Protein AF-A0A1Y1L914-F1 (afdb_monomer_lite)

InterPro domains:
  IPR013783 Immunoglobulin-like fold [G3DSA:2.60.40.10] (1-55)

Structure (mmCIF, N/CA/C/O backbone):
data_AF-A0A1Y1L914-F1
#
_entry.id   AF-A0A1Y1L914-F1
#
loop_
_atom_site.group_PDB
_atom_site.id
_atom_site.type_symbol
_atom_site.label_atom_id
_atom_site.label_alt_id
_atom_site.label_comp_id
_atom_site.label_asym_id
_atom_site.label_entity_id
_atom_site.label_seq_id
_atom_site.pdbx_PDB_ins_code
_atom_site.Cartn_x
_atom_site.Cartn_y
_atom_site.Cartn_z
_atom_site.occupancy
_atom_site.B_iso_or_equiv
_atom_site.auth_seq_id
_atom_site.auth_comp_id
_atom_site.auth_asym_id
_atom_site.auth_atom_id
_atom_site.pdbx_PDB_model_num
ATOM 1 N N . MET A 1 1 ? -20.898 -1.228 8.283 1.00 73.19 1 MET A N 1
ATOM 2 C CA . MET A 1 1 ? -19.885 -1.294 9.351 1.00 73.19 1 MET A CA 1
ATOM 3 C C . MET A 1 1 ? -20.552 -1.759 10.628 1.00 73.19 1 MET A C 1
ATOM 5 O O . MET A 1 1 ? -21.470 -1.102 11.117 1.00 73.19 1 MET A O 1
ATOM 9 N N . GLU A 1 2 ? -20.122 -2.905 11.121 1.00 83.56 2 GLU A N 1
ATOM 10 C CA . GLU A 1 2 ? -20.678 -3.599 12.274 1.00 83.56 2 GLU A CA 1
ATOM 11 C C . GLU A 1 2 ? -19.658 -3.601 13.413 1.00 83.56 2 GLU A C 1
ATOM 13 O O . GLU A 1 2 ? -18.452 -3.633 13.167 1.00 83.56 2 GLU A O 1
ATOM 18 N N . PHE A 1 3 ? -20.154 -3.516 14.649 1.00 84.62 3 PHE A N 1
ATOM 19 C CA . PHE A 1 3 ? -19.327 -3.650 15.840 1.00 84.62 3 PHE A CA 1
ATOM 20 C C . PHE A 1 3 ? -19.820 -4.805 16.674 1.00 84.62 3 PHE A C 1
ATOM 22 O O . PHE A 1 3 ? -21.011 -4.886 16.975 1.00 84.62 3 PHE A O 1
ATOM 29 N N . ILE A 1 4 ? -18.875 -5.625 17.095 1.00 90.25 4 ILE A N 1
ATOM 30 C CA . ILE A 1 4 ? -19.124 -6.753 17.971 1.00 90.25 4 ILE A CA 1
ATOM 31 C C . ILE A 1 4 ? -18.375 -6.459 19.266 1.00 90.25 4 ILE A C 1
ATOM 33 O O . ILE A 1 4 ? -17.176 -6.190 19.243 1.00 90.25 4 ILE A O 1
ATOM 37 N N . VAL A 1 5 ? -19.098 -6.441 20.385 1.00 90.25 5 VAL A N 1
ATOM 38 C CA . VAL A 1 5 ? -18.531 -6.235 21.723 1.00 90.25 5 VAL A CA 1
ATOM 39 C C . VAL A 1 5 ? -18.781 -7.491 22.541 1.00 90.25 5 VAL A C 1
ATOM 41 O O . VAL A 1 5 ? -19.933 -7.871 22.755 1.00 90.25 5 VAL A O 1
ATOM 44 N N . GLU A 1 6 ? -17.709 -8.127 23.005 1.00 93.56 6 GLU A N 1
ATOM 45 C CA . GLU A 1 6 ? -17.774 -9.405 23.713 1.00 93.56 6 GLU A CA 1
ATOM 46 C C . GLU A 1 6 ? -16.944 -9.393 25.005 1.00 93.56 6 GLU A C 1
ATOM 48 O O . GLU A 1 6 ? -15.751 -9.098 24.951 1.00 93.56 6 GLU A O 1
ATOM 53 N N . PRO A 1 7 ? -17.527 -9.751 26.163 1.00 92.50 7 PRO A N 1
ATOM 54 C CA . PRO A 1 7 ? -18.933 -10.110 26.358 1.00 92.50 7 PRO A CA 1
ATOM 55 C C . PRO A 1 7 ? -19.859 -8.878 26.331 1.00 92.50 7 PRO A C 1
ATOM 57 O O . PRO A 1 7 ? -19.513 -7.814 26.836 1.00 92.50 7 PRO A O 1
ATOM 60 N N . ALA A 1 8 ? -21.080 -9.032 25.805 1.00 90.75 8 ALA A N 1
ATOM 61 C CA . ALA A 1 8 ? -22.070 -7.944 25.752 1.00 90.75 8 ALA A CA 1
ATOM 62 C C . ALA A 1 8 ? -22.692 -7.597 27.124 1.00 90.75 8 ALA A C 1
ATOM 64 O O . ALA A 1 8 ? -23.326 -6.554 27.282 1.00 90.75 8 ALA A O 1
ATOM 65 N N . LYS A 1 9 ? -22.552 -8.491 28.112 1.00 92.38 9 LYS A N 1
ATOM 66 C CA . LYS A 1 9 ? -23.035 -8.331 29.492 1.00 92.38 9 LYS A CA 1
ATOM 67 C C . LYS A 1 9 ? -22.190 -9.165 30.455 1.00 92.38 9 LYS A C 1
ATOM 69 O O . LYS A 1 9 ? -21.665 -10.205 30.066 1.00 92.38 9 LYS A O 1
ATOM 74 N N . GLY A 1 10 ? -22.118 -8.751 31.715 1.00 91.81 10 GLY A N 1
ATOM 75 C CA . GLY A 1 10 ? -21.392 -9.474 32.757 1.00 91.81 10 GLY A CA 1
ATOM 76 C C . GLY A 1 10 ? -21.498 -8.793 34.118 1.00 91.81 10 GLY A C 1
ATOM 77 O O . GLY A 1 10 ? -22.126 -7.743 34.241 1.00 91.81 10 GLY A O 1
ATOM 78 N N . ILE A 1 11 ? -20.882 -9.403 35.131 1.00 90.44 11 ILE A N 1
ATOM 79 C CA . ILE A 1 11 ? -20.768 -8.857 36.489 1.00 90.44 11 ILE A CA 1
ATOM 80 C C . ILE A 1 11 ? -19.290 -8.588 36.756 1.00 90.44 11 ILE A C 1
ATOM 82 O O . ILE A 1 11 ? -18.460 -9.473 36.565 1.00 90.44 11 ILE A O 1
ATOM 86 N N . ILE A 1 12 ? -18.976 -7.380 37.219 1.00 89.88 12 ILE A N 1
ATOM 87 C CA . ILE A 1 12 ? -17.625 -6.999 37.634 1.00 89.88 12 ILE A CA 1
ATOM 88 C C . ILE A 1 12 ? -17.572 -7.093 39.156 1.00 89.88 12 ILE A C 1
ATOM 90 O O . ILE A 1 12 ? -18.358 -6.445 39.848 1.00 89.88 12 ILE A O 1
ATOM 94 N N . GLN A 1 13 ? -16.664 -7.910 39.687 1.00 93.06 13 GLN A N 1
ATOM 95 C CA . GLN A 1 13 ? -16.493 -8.019 41.133 1.00 93.06 13 GLN A CA 1
ATOM 96 C C . GLN A 1 13 ? -15.782 -6.780 41.704 1.00 93.06 13 GLN A C 1
ATOM 98 O O . GLN A 1 13 ? -14.989 -6.141 40.999 1.00 93.06 13 GLN A O 1
ATOM 103 N N . PRO A 1 14 ? -16.005 -6.439 42.985 1.00 93.00 14 PRO A N 1
ATOM 104 C CA . PRO A 1 14 ? -15.281 -5.356 43.638 1.00 93.00 14 PRO A CA 1
ATOM 105 C C . PRO A 1 14 ? -13.766 -5.536 43.514 1.00 93.00 14 PRO A C 1
ATOM 107 O O . PRO A 1 14 ? -13.246 -6.624 43.751 1.00 93.00 14 PRO A O 1
ATOM 110 N N . LYS A 1 15 ? -13.058 -4.455 43.164 1.00 93.75 15 LYS A N 1
ATOM 111 C CA . LYS A 1 15 ? -11.594 -4.442 42.978 1.00 93.75 15 LYS A CA 1
ATOM 112 C C . LYS A 1 15 ? -11.087 -5.434 41.914 1.00 93.75 15 LYS A C 1
ATOM 114 O O . LYS A 1 15 ? -9.938 -5.863 41.983 1.00 93.75 15 LYS A O 1
ATOM 119 N N . SER A 1 16 ? -11.923 -5.784 40.935 1.00 94.38 16 SER A N 1
ATOM 120 C CA . SER A 1 16 ? -11.538 -6.626 39.797 1.00 94.38 16 SER A CA 1
ATOM 121 C C . SER A 1 16 ? -11.482 -5.838 38.489 1.00 94.38 16 SER A C 1
ATOM 123 O O . SER A 1 16 ? -12.103 -4.783 38.352 1.00 94.38 16 SER A O 1
ATOM 125 N N . THR A 1 17 ? -10.754 -6.386 37.517 1.00 91.88 17 THR A N 1
ATOM 126 C CA . THR A 1 17 ? -10.684 -5.878 36.144 1.00 91.88 17 THR A CA 1
ATOM 127 C C . THR A 1 17 ? -11.302 -6.908 35.210 1.00 91.88 17 THR A C 1
ATOM 129 O O . THR A 1 17 ? -11.032 -8.101 35.327 1.00 91.88 17 THR A O 1
ATOM 132 N N . THR A 1 18 ? -12.124 -6.454 34.268 1.00 90.69 18 THR A N 1
ATOM 133 C CA . THR A 1 18 ? -12.676 -7.286 33.193 1.00 90.69 18 THR A CA 1
ATOM 134 C C . THR A 1 18 ? -12.301 -6.674 31.854 1.00 90.69 18 THR A C 1
ATOM 136 O O . THR A 1 18 ? -12.378 -5.459 31.682 1.00 90.69 18 THR A O 1
ATOM 139 N N . TYR A 1 19 ? -11.910 -7.521 30.908 1.00 91.81 19 TYR A N 1
ATOM 140 C CA . TYR A 1 19 ? -11.619 -7.126 29.537 1.00 91.81 19 TYR A CA 1
ATOM 141 C C . TYR A 1 19 ? -12.790 -7.514 28.638 1.00 91.81 19 TYR A C 1
ATOM 143 O O . TYR A 1 19 ? -13.387 -8.575 28.810 1.00 91.81 19 TYR A O 1
ATOM 151 N N . PHE A 1 20 ? -13.093 -6.663 27.666 1.00 90.25 20 PHE A N 1
ATOM 152 C CA . PHE A 1 20 ? -13.992 -6.985 26.567 1.00 90.25 20 PHE A CA 1
ATOM 153 C C . PHE A 1 20 ? -13.259 -6.742 25.249 1.00 90.25 20 PHE A C 1
ATOM 155 O O . PHE A 1 20 ? -12.440 -5.830 25.126 1.00 90.25 20 PHE A O 1
ATOM 162 N N . ARG A 1 21 ? -13.543 -7.585 24.264 1.00 92.50 21 ARG A N 1
ATOM 163 C CA . ARG A 1 21 ? -13.058 -7.462 22.895 1.00 92.50 21 ARG A CA 1
ATOM 164 C C . ARG A 1 21 ? -14.035 -6.599 22.110 1.00 92.50 21 ARG A C 1
ATOM 166 O O . ARG A 1 21 ? -15.244 -6.791 22.215 1.00 92.50 21 ARG A O 1
ATOM 173 N N . VAL A 1 22 ? -13.504 -5.675 21.314 1.00 89.81 22 VAL A N 1
ATOM 174 C CA . VAL A 1 22 ? -14.288 -4.905 20.347 1.00 89.81 22 VAL A CA 1
ATOM 175 C C . VAL A 1 22 ? -13.760 -5.190 18.953 1.00 89.81 22 VAL A C 1
ATOM 177 O O . VAL A 1 22 ? -12.600 -4.904 18.659 1.00 89.81 22 VAL A O 1
ATOM 180 N N . GLU A 1 23 ? -14.609 -5.738 18.096 1.00 89.88 23 GLU A N 1
ATOM 181 C CA . GLU A 1 23 ? -14.292 -6.007 16.697 1.00 89.88 23 GLU A CA 1
ATOM 182 C C . GLU A 1 23 ? -15.067 -5.048 15.800 1.00 89.88 23 GLU A C 1
ATOM 184 O O . GLU A 1 23 ? -16.242 -4.768 16.035 1.00 89.88 23 GLU A O 1
ATOM 189 N N . CYS A 1 24 ? -14.392 -4.525 14.777 1.00 86.19 24 CYS A N 1
ATOM 190 C CA . CYS A 1 24 ? -14.977 -3.645 13.774 1.00 86.19 24 CYS A CA 1
ATOM 191 C C . CYS A 1 24 ? -14.893 -4.337 12.417 1.00 86.19 24 CYS A C 1
ATOM 193 O O . CYS A 1 24 ? -13.799 -4.628 11.932 1.00 86.19 24 CYS A O 1
ATOM 195 N N . LEU A 1 25 ? -16.048 -4.576 11.805 1.00 86.25 25 LEU A N 1
ATOM 196 C CA . LEU A 1 25 ? -16.158 -5.208 10.498 1.00 86.25 25 LEU A CA 1
ATOM 197 C C . LEU A 1 25 ? -16.730 -4.203 9.502 1.00 86.25 25 LEU A C 1
ATOM 199 O O . LEU A 1 25 ? -17.784 -3.598 9.720 1.00 86.25 25 LEU A O 1
ATOM 203 N N . SER A 1 26 ? -16.044 -4.009 8.382 1.00 86.38 26 SER A N 1
ATOM 204 C CA . SER A 1 26 ? -16.528 -3.155 7.302 1.00 86.38 26 SER A CA 1
ATOM 205 C C . SER A 1 26 ? -16.022 -3.638 5.958 1.00 86.38 26 SER A C 1
ATOM 207 O O . SER A 1 26 ? -14.862 -4.010 5.817 1.00 86.38 26 SER A O 1
ATOM 209 N N . THR A 1 27 ? -16.890 -3.558 4.958 1.00 85.81 27 THR A N 1
ATOM 210 C CA . THR A 1 27 ? -16.566 -3.783 3.546 1.00 85.81 27 THR A CA 1
ATOM 211 C C . THR A 1 27 ? -16.215 -2.486 2.815 1.00 85.81 27 THR A C 1
ATOM 213 O O . THR A 1 27 ? -15.776 -2.525 1.668 1.00 85.81 27 THR A O 1
ATOM 216 N N . THR A 1 28 ? -16.412 -1.334 3.462 1.00 89.44 28 THR A N 1
ATOM 217 C CA . THR A 1 28 ? -16.214 -0.008 2.869 1.00 89.44 28 THR A CA 1
ATOM 218 C C . THR A 1 28 ? -14.992 0.661 3.483 1.00 89.44 28 THR A C 1
ATOM 220 O O . THR A 1 28 ? -14.897 0.773 4.708 1.00 89.44 28 THR A O 1
ATOM 223 N N . GLU A 1 29 ? -14.074 1.111 2.627 1.00 90.56 29 GLU A N 1
ATOM 224 C CA . GLU A 1 29 ? -12.927 1.934 3.011 1.00 90.56 29 GLU A CA 1
ATOM 225 C C . GLU A 1 29 ? -13.359 3.324 3.470 1.00 90.56 29 GLU A C 1
ATOM 227 O O . GLU A 1 29 ? -14.347 3.878 2.988 1.00 90.56 29 GLU A O 1
ATOM 232 N N . GLY A 1 30 ? -12.572 3.922 4.359 1.00 91.00 30 GLY A N 1
ATOM 233 C CA . GLY A 1 30 ? -12.791 5.294 4.790 1.00 91.00 30 GLY A CA 1
ATOM 234 C C . GLY A 1 30 ? -12.541 5.499 6.271 1.00 91.00 30 GLY A C 1
ATOM 235 O O . GLY A 1 30 ? -12.171 4.585 7.009 1.00 91.00 30 GLY A O 1
ATOM 236 N N . GLN A 1 31 ? -12.720 6.743 6.698 1.00 91.62 31 GLN A N 1
ATOM 237 C CA . GLN A 1 31 ? -12.728 7.070 8.115 1.00 91.62 31 GLN A CA 1
ATOM 238 C C . GLN A 1 31 ? -14.038 6.612 8.740 1.00 91.62 31 GLN A C 1
ATOM 240 O O . GLN A 1 31 ? -15.099 6.691 8.120 1.00 91.62 31 GLN A O 1
ATOM 245 N N . PHE A 1 32 ? -13.960 6.175 9.987 1.00 88.81 32 PHE A N 1
ATOM 246 C CA . PHE A 1 32 ? -15.133 5.884 10.778 1.00 88.81 32 PHE A CA 1
ATOM 247 C C . PHE A 1 32 ? -15.012 6.487 12.168 1.00 88.81 32 PHE A C 1
ATOM 249 O O . PHE A 1 32 ? -13.928 6.571 12.745 1.00 88.81 32 PHE A O 1
ATOM 256 N N . SER A 1 33 ? -16.163 6.872 12.701 1.00 90.19 33 SER A N 1
ATOM 257 C CA . SER A 1 33 ? -16.339 7.295 14.079 1.00 90.19 33 SER A CA 1
ATOM 258 C C . SER A 1 33 ? -17.632 6.674 14.581 1.00 90.19 33 SER A C 1
ATOM 260 O O . SER A 1 33 ? -18.673 6.797 13.933 1.00 90.19 33 SER A O 1
ATOM 262 N N . LYS A 1 34 ? -17.564 5.944 15.691 1.00 87.69 34 LYS A N 1
ATOM 263 C CA . LYS A 1 34 ? -18.747 5.381 16.341 1.00 87.69 34 LYS A CA 1
ATOM 264 C C . LYS A 1 34 ? -18.527 5.324 17.838 1.00 87.69 34 LYS A C 1
ATOM 266 O O . LYS A 1 34 ? -17.404 5.381 18.326 1.00 87.69 34 LYS A O 1
ATOM 271 N N . GLU A 1 35 ? -19.617 5.173 18.558 1.00 91.31 35 GLU A N 1
ATOM 272 C CA . GLU A 1 35 ? -19.609 5.031 19.998 1.00 91.31 35 GLU A CA 1
ATOM 273 C C . GLU A 1 35 ? -20.550 3.917 20.434 1.00 91.31 35 GLU A C 1
ATOM 275 O O . GLU A 1 35 ? -21.504 3.567 19.733 1.00 91.31 35 GLU A O 1
ATOM 280 N N . PHE A 1 36 ? -20.267 3.369 21.607 1.00 90.00 36 PHE A N 1
ATOM 281 C CA . PHE A 1 36 ? -21.180 2.499 22.328 1.00 90.00 36 PHE A CA 1
ATOM 282 C C . PHE A 1 36 ? -21.170 2.855 23.813 1.00 90.00 36 PHE A C 1
ATOM 284 O O . PHE A 1 36 ? -20.285 3.555 24.312 1.00 90.00 36 PHE A O 1
ATOM 291 N N . TRP A 1 37 ? -22.192 2.378 24.512 1.00 93.19 37 TRP A N 1
ATOM 292 C CA . TRP A 1 37 ? -22.413 2.674 25.918 1.00 93.19 37 TRP A CA 1
ATOM 293 C C . TRP A 1 37 ? -22.256 1.410 26.750 1.00 93.19 37 TRP A C 1
ATOM 295 O O . TRP A 1 37 ? -22.853 0.379 26.437 1.00 93.19 37 TRP A O 1
ATOM 305 N N . ILE A 1 38 ? -21.500 1.509 27.838 1.00 92.69 38 ILE A N 1
ATOM 306 C CA . ILE A 1 38 ? -21.474 0.499 28.892 1.00 92.69 38 ILE A CA 1
ATOM 307 C C . ILE A 1 38 ? -22.542 0.896 29.904 1.00 92.69 38 ILE A C 1
ATOM 309 O O . ILE A 1 38 ? -22.471 1.952 30.535 1.00 92.69 38 ILE A O 1
ATOM 313 N N . LYS A 1 39 ? -23.563 0.049 30.027 1.00 93.12 39 LYS A N 1
ATOM 314 C CA . LYS A 1 39 ? -24.673 0.253 30.956 1.00 93.12 39 LYS A CA 1
ATOM 315 C C . LYS A 1 39 ? -24.274 -0.264 32.339 1.00 93.12 39 LYS A C 1
ATOM 317 O O . LYS A 1 39 ? -24.234 -1.471 32.558 1.00 93.12 39 LYS A O 1
ATOM 322 N N . CYS A 1 40 ? -23.991 0.651 33.255 1.00 90.69 40 CYS A N 1
ATOM 323 C CA . CYS A 1 40 ? -23.781 0.404 34.682 1.00 90.69 40 CYS A CA 1
ATOM 324 C C . CYS A 1 40 ? -24.412 1.555 35.491 1.00 90.69 40 CYS A C 1
ATOM 326 O O . CYS A 1 40 ? -25.118 2.377 34.906 1.00 90.69 40 CYS A O 1
ATOM 328 N N . GLU A 1 41 ? -24.201 1.601 36.813 1.00 90.19 41 GLU A N 1
ATOM 329 C CA . GLU A 1 41 ? -24.788 2.627 37.698 1.00 90.19 41 GLU A CA 1
ATOM 330 C C . GLU A 1 41 ? -24.516 4.056 37.200 1.00 90.19 41 GLU A C 1
ATOM 332 O O . GLU A 1 41 ? -25.435 4.867 37.120 1.00 90.19 41 GLU A O 1
ATOM 337 N N . THR A 1 42 ? -23.287 4.312 36.743 1.00 90.88 42 THR A N 1
ATOM 338 C CA . THR A 1 42 ? -22.919 5.530 36.012 1.00 90.88 42 THR A CA 1
ATOM 339 C C . THR A 1 42 ? -22.582 5.161 34.567 1.00 90.88 42 THR A C 1
ATOM 341 O O . THR A 1 42 ? -21.484 4.659 34.328 1.00 90.88 42 THR A O 1
ATOM 344 N N . PRO A 1 43 ? -23.482 5.389 33.590 1.00 93.75 43 PRO A N 1
ATOM 345 C CA . PRO A 1 43 ? -23.257 4.995 32.203 1.00 93.75 43 PRO A CA 1
ATOM 346 C C . PRO A 1 43 ? -21.957 5.563 31.632 1.00 93.75 43 PRO A C 1
ATOM 348 O O . PRO A 1 43 ? -21.706 6.767 31.703 1.00 93.75 43 PRO A O 1
ATOM 351 N N . LEU A 1 44 ? -21.151 4.698 31.015 1.00 93.19 44 LEU A N 1
ATOM 352 C CA . LEU A 1 44 ? -19.892 5.092 30.386 1.00 93.19 44 LEU A CA 1
ATOM 353 C C . LEU A 1 44 ? -20.045 5.093 28.870 1.00 93.19 44 LEU A C 1
ATOM 355 O O . LEU A 1 44 ? -20.550 4.135 28.283 1.00 93.19 44 LEU A O 1
ATOM 359 N N . ARG A 1 45 ? -19.561 6.155 28.232 1.00 93.50 45 ARG A N 1
ATOM 360 C CA . ARG A 1 45 ? -19.510 6.284 26.776 1.00 93.50 45 ARG A CA 1
ATOM 361 C C . ARG A 1 45 ? -18.107 5.960 26.285 1.00 93.50 45 ARG A C 1
ATOM 363 O O . ARG A 1 45 ? -17.141 6.574 26.732 1.00 93.50 45 ARG A O 1
ATOM 370 N N . VAL A 1 46 ? -18.007 5.039 25.334 1.00 91.75 46 VAL A N 1
ATOM 371 C CA . VAL A 1 46 ? -16.746 4.674 24.684 1.00 91.75 46 VAL A CA 1
ATOM 372 C C . VAL A 1 46 ? -16.818 5.100 23.225 1.00 91.75 46 VAL A C 1
ATOM 374 O O . VAL A 1 46 ? -17.629 4.581 22.460 1.00 91.75 46 VAL A O 1
ATOM 377 N N . GLY A 1 47 ? -15.984 6.070 22.850 1.00 90.88 47 GLY A N 1
ATOM 378 C CA . GLY A 1 47 ? -15.826 6.524 21.471 1.00 90.88 47 GLY A CA 1
ATOM 379 C C . GLY A 1 47 ? -14.686 5.790 20.768 1.00 90.88 47 GLY A C 1
ATOM 380 O O . GLY A 1 47 ? -13.635 5.551 21.358 1.00 90.88 47 GLY A O 1
ATOM 381 N N . MET A 1 48 ? -14.886 5.455 19.498 1.00 87.94 48 MET A N 1
ATOM 382 C CA . MET A 1 48 ? -13.906 4.797 18.644 1.00 87.94 48 MET A CA 1
ATOM 383 C C . MET A 1 48 ? -13.795 5.532 17.319 1.00 87.94 48 MET A C 1
ATOM 385 O O . MET A 1 48 ? -14.792 5.750 16.630 1.00 87.94 48 MET A O 1
ATOM 389 N N . VAL A 1 49 ? -12.563 5.857 16.941 1.00 90.69 49 VAL A N 1
ATOM 390 C CA . VAL A 1 49 ? -12.239 6.479 15.659 1.00 90.69 49 VAL A CA 1
ATOM 391 C C . VAL A 1 49 ? -11.165 5.644 14.986 1.00 90.69 49 VAL A C 1
ATOM 393 O O . VAL A 1 49 ? -10.209 5.212 15.628 1.00 90.69 49 VAL A O 1
ATOM 396 N N . GLY A 1 50 ? -11.318 5.407 13.690 1.00 89.06 50 GLY A N 1
ATOM 397 C CA . GLY A 1 50 ? -10.340 4.656 12.921 1.00 89.06 50 GLY A CA 1
ATOM 398 C C . GLY A 1 50 ? -10.494 4.861 11.425 1.00 89.06 50 GLY A C 1
ATOM 399 O O . GLY A 1 50 ? -11.345 5.617 10.954 1.00 89.06 50 GLY A O 1
ATOM 400 N N . LYS A 1 51 ? -9.640 4.181 10.663 1.00 89.88 51 LYS A N 1
ATOM 401 C CA . LYS A 1 51 ? -9.678 4.182 9.204 1.00 89.88 51 LYS A CA 1
ATOM 402 C C . LYS A 1 51 ? -9.652 2.747 8.705 1.00 89.88 51 LYS A C 1
ATOM 404 O O . LYS A 1 51 ? -8.714 2.012 8.998 1.00 89.88 51 LYS A O 1
ATOM 409 N N . ILE A 1 52 ? -10.668 2.373 7.941 1.00 90.38 52 ILE A N 1
ATOM 410 C CA . ILE A 1 52 ? -10.682 1.122 7.190 1.00 90.38 52 ILE A CA 1
ATOM 411 C C . ILE A 1 52 ? -9.929 1.370 5.887 1.00 90.38 52 ILE A C 1
ATOM 413 O O . ILE A 1 52 ? -10.198 2.339 5.172 1.00 90.38 52 ILE A O 1
ATOM 417 N N . ILE A 1 53 ? -8.965 0.503 5.608 1.00 91.25 53 ILE A N 1
ATOM 418 C CA . ILE A 1 53 ? -8.094 0.554 4.435 1.00 91.25 53 ILE A CA 1
ATOM 419 C C . ILE A 1 53 ? -8.243 -0.745 3.651 1.00 91.25 53 ILE A C 1
ATOM 421 O O . ILE A 1 53 ? -8.468 -1.801 4.245 1.00 91.25 53 ILE A O 1
ATOM 425 N N . ARG A 1 54 ? -8.068 -0.681 2.332 1.00 90.56 54 ARG A N 1
ATOM 426 C CA . ARG A 1 54 ? -7.803 -1.869 1.522 1.00 90.56 54 ARG A CA 1
ATOM 427 C C . ARG A 1 54 ? -6.285 -2.053 1.435 1.00 90.56 54 ARG A C 1
ATOM 429 O O . ARG A 1 54 ? -5.618 -1.166 0.902 1.00 90.56 54 ARG A O 1
ATOM 436 N N . PRO A 1 55 ? -5.726 -3.15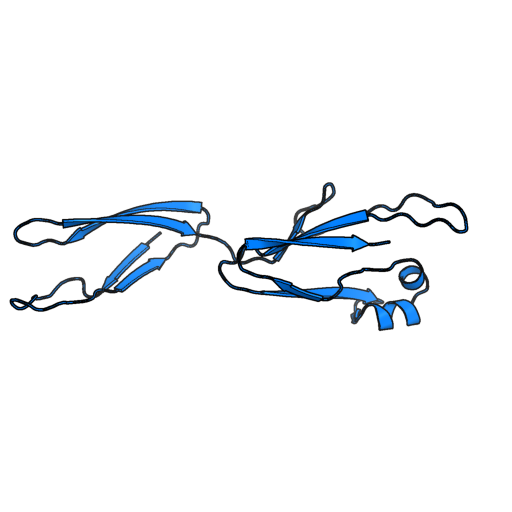5 1.966 1.00 90.94 55 PRO A N 1
ATOM 437 C CA . PRO A 1 55 ? -4.310 -3.463 1.800 1.00 90.94 55 PRO A CA 1
ATOM 438 C C . PRO A 1 55 ? -3.973 -3.565 0.313 1.00 90.94 55 PRO A C 1
ATOM 440 O O . PRO A 1 55 ? -4.619 -4.315 -0.417 1.00 90.94 55 PRO A O 1
ATOM 443 N N . GLN A 1 56 ? -2.993 -2.7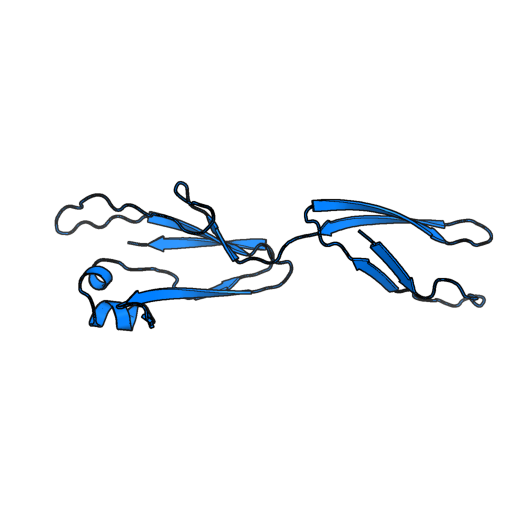88 -0.138 1.00 91.62 56 GLN A N 1
ATOM 444 C CA . GLN A 1 56 ? -2.518 -2.829 -1.517 1.00 91.62 56 GLN A CA 1
ATOM 445 C C . GLN A 1 56 ? -1.097 -2.280 -1.614 1.00 91.62 56 GLN A C 1
ATOM 447 O O . GLN A 1 56 ? -0.709 -1.380 -0.863 1.00 91.62 56 GLN A O 1
ATOM 452 N N . LEU A 1 57 ? -0.349 -2.799 -2.582 1.00 91.00 57 LEU A N 1
ATOM 453 C CA . LEU A 1 57 ? 0.894 -2.212 -3.055 1.00 91.00 57 LEU A CA 1
ATOM 454 C C . LEU A 1 57 ? 0.595 -1.530 -4.390 1.00 91.00 57 LEU A C 1
ATOM 456 O O . LEU A 1 57 ? 0.027 -2.157 -5.281 1.00 91.00 57 LEU A O 1
ATOM 460 N N . GLN A 1 58 ? 0.924 -0.248 -4.519 1.00 91.50 58 GLN A N 1
ATOM 461 C CA . GLN A 1 58 ? 0.563 0.526 -5.703 1.00 91.50 58 GLN A CA 1
ATOM 462 C C . GLN A 1 58 ? 1.746 1.331 -6.223 1.00 91.50 58 GLN A C 1
ATOM 464 O O . GLN A 1 58 ? 2.462 1.966 -5.448 1.00 91.50 58 GLN A O 1
ATOM 469 N N . VAL A 1 59 ? 1.903 1.341 -7.545 1.00 91.88 59 VAL A N 1
ATOM 470 C CA . VAL A 1 59 ? 2.807 2.253 -8.244 1.00 91.88 59 VAL A CA 1
ATOM 471 C C . VAL A 1 59 ? 2.113 3.603 -8.437 1.00 91.88 59 VAL A C 1
ATOM 473 O O . VAL A 1 59 ? 0.982 3.666 -8.913 1.00 91.88 59 VAL A O 1
ATOM 476 N N . ILE A 1 60 ? 2.787 4.682 -8.050 1.00 91.81 60 ILE A N 1
ATOM 477 C CA . ILE A 1 60 ? 2.352 6.066 -8.220 1.00 91.81 60 ILE A CA 1
ATOM 478 C C . ILE A 1 60 ? 3.309 6.737 -9.205 1.00 91.81 60 ILE A C 1
ATOM 480 O O . ILE A 1 60 ? 4.519 6.800 -8.980 1.00 91.81 60 ILE A O 1
ATOM 484 N N . HIS A 1 61 ? 2.740 7.251 -10.288 1.00 92.12 61 HIS A N 1
ATOM 485 C CA . HIS A 1 61 ? 3.430 7.967 -11.353 1.00 92.12 61 HIS A CA 1
ATOM 486 C C . HIS A 1 61 ? 2.438 8.927 -12.021 1.00 92.12 61 HIS A C 1
ATOM 488 O O . HIS A 1 61 ? 1.230 8.693 -11.974 1.00 92.12 61 HIS A O 1
ATOM 494 N N . GLU A 1 62 ? 2.931 9.989 -12.656 1.00 87.75 62 GLU A N 1
ATOM 495 C CA . GLU A 1 62 ? 2.090 10.985 -13.340 1.00 87.75 62 GLU A CA 1
ATOM 496 C C . GLU A 1 62 ? 1.207 10.369 -14.438 1.00 87.75 62 GLU A C 1
ATOM 498 O O . GLU A 1 62 ? 0.049 10.744 -14.589 1.00 87.75 62 GLU A O 1
ATOM 503 N N . ASN A 1 63 ? 1.721 9.345 -15.123 1.00 87.06 63 ASN A N 1
ATOM 504 C CA . ASN A 1 63 ? 1.023 8.623 -16.191 1.00 87.06 63 ASN A CA 1
ATOM 505 C C . ASN A 1 63 ? 0.415 7.292 -15.713 1.00 87.06 63 ASN A C 1
ATOM 507 O O . ASN A 1 63 ? 0.263 6.353 -16.500 1.00 87.06 63 ASN A O 1
ATOM 511 N N . ALA A 1 64 ? 0.138 7.161 -14.414 1.00 83.38 64 ALA A N 1
ATOM 512 C CA . ALA A 1 64 ? -0.484 5.961 -13.873 1.00 83.38 64 ALA A CA 1
ATOM 513 C C . ALA A 1 64 ? -1.979 5.909 -14.224 1.00 83.38 64 ALA A C 1
ATOM 515 O O . ALA A 1 64 ? -2.760 6.792 -13.867 1.00 83.38 64 ALA A O 1
ATOM 516 N N . LEU A 1 65 ? -2.392 4.827 -14.878 1.00 81.12 65 LEU A N 1
ATOM 517 C CA . LEU A 1 65 ? -3.781 4.397 -14.990 1.00 81.12 65 LEU A CA 1
ATOM 518 C C . LEU A 1 65 ? -4.073 3.326 -13.928 1.00 81.12 65 LEU A C 1
ATOM 520 O O . LEU A 1 65 ? -3.169 2.801 -13.282 1.00 81.12 65 LEU A O 1
ATOM 524 N N . ARG A 1 66 ? -5.357 3.009 -13.696 1.00 69.69 66 ARG A N 1
ATOM 525 C CA . ARG A 1 66 ? -5.788 2.164 -12.556 1.00 69.69 66 ARG A CA 1
ATOM 526 C C . ARG A 1 66 ? -5.024 0.840 -12.412 1.00 69.69 66 ARG A C 1
ATOM 528 O O . ARG A 1 66 ? -4.853 0.388 -11.284 1.00 69.69 66 ARG A O 1
ATOM 535 N N . HIS A 1 67 ? -4.604 0.232 -13.521 1.00 80.19 67 HIS A N 1
ATOM 536 C CA . HIS A 1 67 ? -3.961 -1.088 -13.537 1.00 80.19 67 HIS A CA 1
ATOM 537 C C . HIS A 1 67 ? -2.598 -1.116 -14.234 1.00 80.19 67 HIS A C 1
ATOM 539 O O . HIS A 1 67 ? -1.958 -2.159 -14.253 1.00 80.19 67 HIS A O 1
ATOM 545 N N . PHE A 1 68 ? -2.148 -0.001 -14.806 1.00 85.00 68 PHE A N 1
ATOM 546 C CA . PHE A 1 68 ? -0.873 0.059 -15.514 1.00 85.00 68 PHE A CA 1
ATOM 547 C C . PHE A 1 68 ? -0.313 1.477 -15.479 1.00 85.00 68 PHE A C 1
ATOM 549 O O . PHE A 1 68 ? -1.045 2.443 -15.293 1.00 85.00 68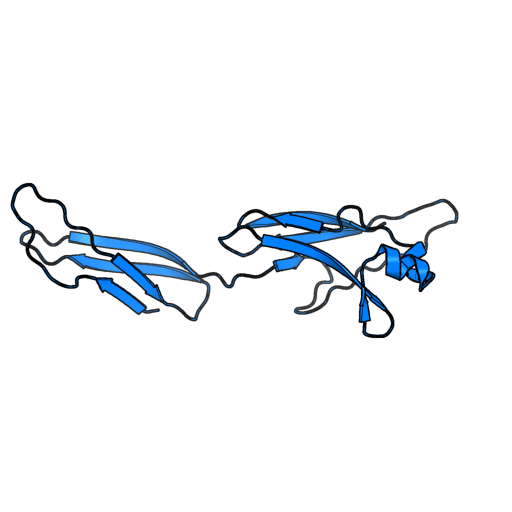 PHE A O 1
ATOM 556 N N . THR A 1 69 ? 0.991 1.616 -15.668 1.00 88.31 69 THR A N 1
ATOM 557 C CA . THR A 1 69 ? 1.671 2.911 -15.749 1.00 88.31 69 THR A CA 1
ATOM 558 C C . THR A 1 69 ? 2.609 2.888 -16.939 1.00 88.31 69 THR A C 1
ATOM 560 O O . THR A 1 69 ? 3.327 1.909 -17.119 1.00 88.31 69 THR A O 1
ATOM 563 N N . PHE A 1 70 ? 2.632 3.968 -17.718 1.00 89.50 70 PHE A N 1
ATOM 564 C CA . PHE A 1 70 ? 3.636 4.159 -18.760 1.00 89.50 70 PHE A CA 1
ATOM 565 C C . PHE A 1 70 ? 4.732 5.109 -18.282 1.00 89.50 70 PHE A C 1
ATOM 567 O O . PHE A 1 70 ? 4.450 6.204 -17.789 1.00 89.50 70 PHE A O 1
ATOM 574 N N . ILE A 1 71 ? 5.985 4.695 -18.450 1.00 90.88 71 ILE A N 1
ATOM 575 C CA . ILE A 1 71 ? 7.157 5.540 -18.231 1.00 90.88 71 ILE A CA 1
ATOM 576 C C . ILE A 1 71 ? 7.826 5.706 -19.589 1.00 90.88 71 ILE A C 1
ATOM 578 O O . ILE A 1 71 ? 8.398 4.758 -20.117 1.00 90.88 71 ILE A O 1
ATOM 582 N N . ASP A 1 72 ? 7.694 6.897 -20.166 1.00 90.00 72 ASP A N 1
ATOM 583 C CA . ASP A 1 72 ? 8.244 7.197 -21.485 1.00 90.00 72 ASP A CA 1
ATOM 584 C C . ASP A 1 72 ? 9.673 7.740 -21.366 1.00 90.00 72 ASP A C 1
ATOM 586 O O . ASP A 1 72 ? 9.946 8.671 -20.595 1.00 90.00 72 ASP A O 1
ATOM 590 N N . PHE A 1 73 ? 10.579 7.146 -22.138 1.00 90.62 73 PHE A N 1
ATOM 591 C CA . PHE A 1 73 ? 11.986 7.513 -22.201 1.00 90.62 73 PHE A CA 1
ATOM 592 C C . PHE A 1 73 ? 12.260 8.191 -23.548 1.00 90.62 73 PHE A C 1
ATOM 594 O O . PHE A 1 73 ? 12.227 7.530 -24.589 1.00 90.62 73 PHE A O 1
ATOM 601 N N . PRO A 1 74 ? 12.548 9.507 -23.565 1.00 88.69 74 PRO A N 1
ATOM 602 C CA . PRO A 1 74 ? 12.899 10.181 -24.804 1.00 88.69 74 PRO A CA 1
ATOM 603 C C . PRO A 1 74 ? 14.240 9.661 -25.331 1.00 88.69 74 PRO A C 1
ATOM 605 O O . PRO A 1 74 ? 15.088 9.188 -24.574 1.00 88.69 74 PRO A O 1
ATOM 608 N N . LYS A 1 75 ? 14.458 9.811 -26.641 1.00 89.38 75 LYS A N 1
ATOM 609 C CA . LYS A 1 75 ? 15.732 9.458 -27.279 1.00 89.38 75 LYS A CA 1
ATOM 610 C C . LYS A 1 75 ? 16.896 10.176 -26.589 1.00 89.38 75 LYS A C 1
ATOM 612 O O . LYS A 1 75 ? 16.867 11.398 -26.435 1.00 89.38 75 LYS A O 1
ATOM 617 N N . THR A 1 76 ? 17.930 9.423 -26.237 1.00 88.50 76 THR A N 1
ATOM 618 C CA . THR A 1 76 ? 19.191 9.937 -25.695 1.00 88.50 76 THR A CA 1
ATOM 619 C C . THR A 1 76 ? 20.280 9.949 -26.768 1.00 88.50 76 THR A C 1
ATOM 621 O O . THR A 1 76 ? 20.178 9.287 -27.804 1.00 88.50 76 THR A O 1
ATOM 624 N N . TYR A 1 77 ? 21.323 10.748 -26.546 1.00 91.75 77 TYR A N 1
ATOM 625 C CA . TYR A 1 77 ? 22.516 10.732 -27.391 1.00 91.75 77 TYR A CA 1
ATOM 626 C C . TYR A 1 77 ? 23.430 9.577 -26.968 1.00 91.75 77 TYR A C 1
ATOM 628 O O . TYR A 1 77 ? 23.394 9.120 -25.827 1.00 91.75 77 TYR A O 1
ATOM 636 N N . VAL A 1 78 ? 24.284 9.107 -27.879 1.00 90.31 78 VAL A N 1
ATOM 637 C CA . VAL A 1 78 ? 25.248 8.043 -27.565 1.00 90.31 78 VAL A CA 1
ATOM 638 C C . VAL A 1 78 ? 26.147 8.489 -26.408 1.00 90.31 78 VAL A C 1
ATOM 640 O O . VAL A 1 78 ? 26.736 9.568 -26.454 1.00 90.31 78 VAL A O 1
ATOM 643 N N . GLY A 1 79 ? 26.250 7.653 -25.374 1.00 90.25 79 GLY A N 1
ATOM 644 C CA . GLY A 1 79 ? 27.031 7.945 -24.170 1.00 90.25 79 GLY A CA 1
ATOM 645 C C . GLY A 1 79 ? 26.289 8.752 -23.102 1.00 90.25 79 GLY A C 1
ATOM 646 O O . GLY A 1 79 ? 26.884 9.043 -22.066 1.00 90.25 79 GLY A O 1
ATOM 647 N N . THR A 1 80 ? 25.012 9.093 -23.309 1.00 91.75 80 THR A N 1
ATOM 648 C CA . THR A 1 80 ? 24.172 9.709 -22.276 1.00 91.75 80 THR A CA 1
ATOM 649 C C . THR A 1 80 ? 23.079 8.759 -21.803 1.00 91.75 80 THR A C 1
ATOM 651 O O . THR A 1 80 ? 22.578 7.923 -22.554 1.00 91.75 80 THR A O 1
ATOM 654 N N . SER A 1 81 ? 22.710 8.892 -20.533 1.00 91.25 81 SER A N 1
ATOM 655 C CA . SER A 1 81 ? 21.590 8.185 -19.922 1.00 91.25 81 SER A CA 1
ATOM 656 C C . SER A 1 81 ? 20.558 9.184 -19.415 1.00 91.25 81 SER A C 1
ATOM 658 O O . SER A 1 81 ? 20.857 10.358 -19.176 1.00 91.25 81 SER A O 1
ATOM 660 N N . THR A 1 82 ? 19.320 8.729 -19.269 1.00 94.38 82 THR A N 1
ATOM 661 C CA . THR A 1 82 ? 18.255 9.502 -18.637 1.00 94.38 82 THR A CA 1
ATOM 662 C C . THR A 1 82 ? 17.611 8.634 -17.577 1.00 94.38 82 THR A C 1
ATOM 664 O O . THR A 1 82 ? 17.478 7.437 -17.777 1.00 94.38 82 THR A O 1
ATOM 667 N N . SER A 1 83 ? 17.233 9.227 -16.450 1.00 94.44 83 SER A N 1
ATOM 668 C CA . SER A 1 83 ? 16.563 8.505 -15.375 1.00 94.44 83 SER A CA 1
ATOM 669 C C . SER A 1 83 ? 15.138 9.009 -15.219 1.00 94.44 83 SER A C 1
ATOM 671 O O . SER A 1 83 ? 14.869 10.213 -15.285 1.00 94.44 83 SER A O 1
ATOM 673 N N . LYS A 1 84 ? 14.227 8.082 -14.948 1.00 94.94 84 LYS A N 1
ATOM 674 C CA . LYS A 1 84 ? 12.845 8.344 -14.560 1.00 94.94 84 LYS A CA 1
ATOM 675 C C . LYS A 1 84 ? 12.581 7.733 -13.194 1.00 94.94 84 LYS A C 1
ATOM 677 O O . LYS A 1 84 ? 13.193 6.739 -12.808 1.00 94.94 84 LYS A O 1
ATOM 682 N N . LEU A 1 85 ? 11.670 8.357 -12.457 1.00 94.06 85 LEU A N 1
ATOM 683 C CA . LEU A 1 85 ? 11.323 7.955 -11.102 1.00 94.06 85 LEU A CA 1
ATOM 684 C C . LEU A 1 85 ? 9.858 7.548 -11.049 1.00 94.06 85 LEU A C 1
ATOM 686 O O . LEU A 1 85 ? 9.000 8.238 -11.594 1.00 94.06 85 LEU A O 1
ATOM 690 N N . PHE A 1 86 ? 9.566 6.484 -10.316 1.00 93.25 86 PHE A N 1
ATOM 691 C CA . PHE A 1 86 ? 8.215 6.179 -9.865 1.00 93.25 86 PHE A CA 1
ATOM 692 C C . PHE A 1 86 ? 8.226 5.840 -8.379 1.00 93.25 86 PHE A C 1
ATOM 694 O O . PHE A 1 86 ? 9.267 5.544 -7.791 1.00 93.25 86 PHE A O 1
ATOM 701 N N . LEU A 1 87 ? 7.059 5.914 -7.750 1.00 94.19 87 LEU A N 1
ATOM 702 C CA . LEU A 1 87 ? 6.898 5.585 -6.342 1.00 94.19 87 LEU A CA 1
ATOM 703 C C . LEU A 1 87 ? 6.195 4.243 -6.207 1.00 94.19 87 LEU A C 1
ATOM 705 O O . LEU A 1 87 ? 5.155 4.032 -6.816 1.00 94.19 87 LEU A O 1
ATOM 709 N N . ILE A 1 88 ? 6.701 3.365 -5.354 1.00 94.06 88 ILE A N 1
ATOM 710 C CA . ILE A 1 88 ? 5.936 2.229 -4.842 1.00 94.06 88 ILE A CA 1
ATOM 711 C C . ILE A 1 88 ? 5.409 2.632 -3.472 1.00 94.06 88 ILE A C 1
ATOM 713 O O . ILE A 1 88 ? 6.170 3.118 -2.637 1.00 94.06 88 ILE A O 1
ATOM 717 N N . LYS A 1 89 ? 4.115 2.441 -3.221 1.00 94.69 89 LYS A N 1
ATOM 718 C CA . LYS A 1 89 ? 3.484 2.739 -1.935 1.00 94.69 89 LYS A CA 1
ATOM 719 C C . LYS A 1 89 ? 2.792 1.516 -1.358 1.00 94.69 89 LYS A C 1
ATOM 721 O O . LYS A 1 89 ? 1.934 0.918 -2.006 1.00 94.69 89 LYS A O 1
ATOM 726 N N . ASN A 1 90 ? 3.124 1.200 -0.110 1.00 96.38 90 ASN A N 1
ATOM 727 C CA . ASN A 1 90 ? 2.397 0.228 0.692 1.00 96.38 90 ASN A CA 1
ATOM 728 C C . ASN A 1 90 ? 1.225 0.940 1.376 1.00 96.38 90 ASN A C 1
ATOM 730 O O . ASN A 1 90 ? 1.428 1.761 2.260 1.00 96.38 90 ASN A O 1
ATOM 734 N N . PHE A 1 91 ? -0.012 0.649 0.986 1.00 94.06 91 PHE A N 1
ATOM 735 C CA . PHE A 1 91 ? -1.209 1.184 1.646 1.00 94.06 91 PHE A CA 1
ATOM 736 C C . PHE A 1 91 ? -1.702 0.306 2.802 1.00 94.06 91 PHE A C 1
ATOM 738 O O . PHE A 1 91 ? -2.733 0.611 3.399 1.00 94.06 91 PHE A O 1
ATOM 745 N N . SER A 1 92 ? -0.983 -0.766 3.127 1.00 94.19 92 SER A N 1
ATOM 746 C CA . SER A 1 92 ? -1.346 -1.719 4.173 1.00 94.19 92 SER A CA 1
ATOM 747 C C . SER A 1 92 ? -0.914 -1.233 5.558 1.00 94.19 92 SER A C 1
ATOM 749 O O . SER A 1 92 ? 0.080 -0.523 5.713 1.00 94.19 92 SER A O 1
ATOM 751 N N . SER A 1 93 ? -1.642 -1.665 6.590 1.00 93.06 93 SER A N 1
ATOM 752 C CA . SER A 1 93 ? -1.288 -1.446 8.002 1.00 93.06 93 SER A CA 1
ATOM 753 C C . SER A 1 93 ? -0.183 -2.380 8.506 1.00 93.06 93 SER A C 1
ATOM 755 O O . SER A 1 93 ? 0.257 -2.237 9.648 1.00 93.06 93 SER A O 1
ATOM 757 N N . LEU A 1 94 ? 0.256 -3.315 7.663 1.00 94.94 94 LEU A N 1
ATOM 758 C CA . LEU A 1 94 ? 1.313 -4.283 7.923 1.00 94.94 94 LEU A CA 1
ATOM 759 C C . LEU A 1 94 ? 2.504 -4.040 6.986 1.00 94.94 94 LEU A C 1
ATOM 761 O O . LEU A 1 94 ? 2.307 -3.510 5.882 1.00 94.94 94 LEU A O 1
ATOM 765 N N . PRO A 1 95 ? 3.719 -4.450 7.392 1.00 95.94 95 PRO A N 1
ATOM 766 C CA . PRO A 1 95 ? 4.849 -4.538 6.482 1.00 95.94 95 PRO A CA 1
ATOM 767 C C . PRO A 1 95 ? 4.538 -5.463 5.299 1.00 95.94 95 PRO A C 1
ATOM 769 O O . PRO A 1 95 ? 3.778 -6.425 5.427 1.00 95.94 95 PRO A O 1
ATOM 772 N N . GLY A 1 96 ? 5.130 -5.168 4.150 1.00 93.44 96 GLY A N 1
ATOM 773 C CA . GLY A 1 96 ? 5.006 -5.947 2.924 1.00 93.44 96 GLY A CA 1
ATOM 774 C C . GLY A 1 96 ? 6.351 -6.118 2.234 1.00 93.44 96 GLY A C 1
ATOM 775 O O . GLY A 1 96 ? 7.354 -5.545 2.647 1.00 93.44 96 GLY A O 1
ATOM 776 N N . ILE A 1 97 ? 6.373 -6.907 1.167 1.00 94.44 97 ILE A N 1
ATOM 777 C CA . ILE A 1 97 ? 7.548 -7.097 0.314 1.00 94.44 97 ILE A CA 1
ATOM 778 C C . ILE A 1 97 ? 7.139 -6.731 -1.108 1.00 94.44 97 ILE A C 1
ATOM 780 O O . ILE A 1 97 ? 6.011 -7.013 -1.516 1.00 94.44 97 ILE A O 1
ATOM 784 N N . TYR A 1 98 ? 8.044 -6.104 -1.851 1.00 94.38 98 TYR A N 1
ATOM 785 C CA . TYR A 1 98 ? 7.886 -5.893 -3.284 1.00 94.38 98 TYR A CA 1
ATOM 786 C C . TYR A 1 98 ? 9.036 -6.535 -4.054 1.00 94.38 98 TYR A C 1
ATOM 788 O O . TYR A 1 98 ? 10.151 -6.652 -3.544 1.00 94.38 98 TYR A O 1
ATOM 796 N N . CYS A 1 99 ? 8.742 -6.923 -5.292 1.00 95.19 99 CYS A N 1
ATOM 797 C CA . CYS A 1 99 ? 9.706 -7.389 -6.276 1.00 95.19 99 CYS A CA 1
ATOM 798 C C . CYS A 1 99 ? 9.296 -6.845 -7.651 1.00 95.19 99 CYS A C 1
ATOM 800 O O . CYS A 1 99 ? 8.106 -6.776 -7.963 1.00 95.19 99 CYS A O 1
ATOM 802 N N . ILE A 1 100 ? 10.276 -6.433 -8.447 1.00 94.56 100 ILE A N 1
ATOM 803 C CA . ILE A 1 100 ? 10.126 -5.925 -9.805 1.00 94.56 100 ILE A CA 1
ATOM 804 C C . ILE A 1 100 ? 10.609 -7.017 -10.749 1.00 94.56 100 ILE A C 1
ATOM 806 O O . ILE A 1 100 ? 11.765 -7.439 -10.706 1.00 94.56 100 ILE A O 1
ATOM 810 N N . LEU A 1 101 ? 9.695 -7.460 -11.600 1.00 95.25 101 LEU A N 1
ATOM 811 C CA . LEU A 1 101 ? 9.892 -8.540 -12.553 1.00 95.25 101 LEU A CA 1
ATOM 812 C C . LEU A 1 101 ? 9.660 -8.009 -13.967 1.00 95.25 101 LEU A C 1
ATOM 814 O O . LEU A 1 101 ? 9.070 -6.944 -14.155 1.00 95.25 101 LEU A O 1
ATOM 818 N N . ALA A 1 102 ? 10.133 -8.760 -14.950 1.00 94.88 102 ALA A N 1
ATOM 819 C CA . ALA A 1 102 ? 9.883 -8.508 -16.359 1.00 94.88 102 ALA A CA 1
ATOM 820 C C . ALA A 1 102 ? 8.922 -9.550 -16.916 1.00 94.88 102 ALA A C 1
ATOM 822 O O . ALA A 1 102 ? 8.928 -10.701 -16.487 1.00 94.88 102 ALA A O 1
ATOM 823 N N . GLU A 1 103 ? 8.139 -9.152 -17.908 1.00 94.44 103 GLU A N 1
ATOM 824 C CA . GLU A 1 103 ? 7.341 -10.062 -18.717 1.00 94.44 103 GLU A CA 1
ATOM 825 C C . GLU A 1 103 ? 8.046 -10.266 -20.060 1.00 94.44 103 GLU A C 1
ATOM 827 O O . GLU A 1 103 ? 8.343 -9.301 -20.763 1.00 94.44 103 GLU A O 1
ATOM 832 N N . VAL A 1 104 ? 8.366 -11.519 -20.388 1.00 93.75 104 VAL A N 1
ATOM 833 C CA . VAL A 1 104 ? 9.042 -11.905 -21.630 1.00 93.75 104 VAL A CA 1
ATOM 834 C C . VAL A 1 104 ? 8.345 -13.126 -22.212 1.00 93.75 104 VAL A C 1
ATOM 836 O O . VAL A 1 104 ? 8.359 -14.187 -21.589 1.00 93.75 104 VAL A O 1
ATOM 839 N N . ASP A 1 105 ? 7.788 -12.994 -23.417 1.00 92.38 105 ASP A N 1
ATOM 840 C CA . ASP A 1 105 ? 6.981 -14.029 -24.083 1.00 92.38 105 ASP A CA 1
ATOM 841 C C . ASP A 1 105 ? 5.890 -14.587 -23.143 1.00 92.38 105 ASP A C 1
ATOM 843 O O . ASP A 1 105 ? 5.876 -15.777 -22.822 1.00 92.38 105 ASP A O 1
ATOM 847 N N . ASP A 1 106 ? 5.053 -13.689 -22.610 1.00 92.38 106 ASP A N 1
ATOM 848 C CA . ASP A 1 106 ? 3.961 -13.976 -21.661 1.00 92.38 106 ASP A CA 1
ATOM 849 C C . ASP A 1 106 ? 4.403 -14.678 -20.357 1.00 92.38 106 ASP A C 1
ATOM 851 O O . ASP A 1 106 ? 3.595 -15.244 -19.618 1.00 92.38 106 ASP A O 1
ATOM 855 N N . THR A 1 107 ? 5.707 -14.659 -20.054 1.00 94.44 107 THR A N 1
ATOM 856 C CA . THR A 1 107 ? 6.280 -15.282 -18.856 1.00 94.44 107 THR A CA 1
ATOM 857 C C . THR A 1 107 ? 6.893 -14.232 -17.942 1.00 94.44 107 THR A C 1
ATOM 859 O O . THR A 1 107 ? 7.738 -13.443 -18.362 1.00 94.44 107 THR A O 1
ATOM 862 N N . ILE A 1 108 ? 6.519 -14.266 -16.663 1.00 96.31 108 ILE A N 1
ATOM 863 C CA . ILE A 1 108 ? 7.109 -13.405 -15.637 1.00 96.31 108 ILE A CA 1
ATOM 864 C C . ILE A 1 108 ? 8.454 -13.993 -15.192 1.00 96.31 108 ILE A C 1
ATOM 866 O O . ILE A 1 108 ? 8.521 -15.122 -14.705 1.00 96.31 108 ILE A O 1
ATOM 870 N N . VAL A 1 109 ? 9.522 -13.217 -15.345 1.00 95.88 109 VAL A N 1
ATOM 871 C CA . VAL A 1 109 ? 10.913 -13.606 -15.084 1.00 95.88 109 VAL A CA 1
ATOM 872 C C . VAL A 1 109 ? 11.657 -12.504 -14.332 1.00 95.88 109 VAL A C 1
ATOM 874 O O . VAL A 1 109 ? 11.226 -11.351 -14.280 1.00 95.88 109 VAL A O 1
ATOM 877 N N . ASP A 1 110 ? 12.804 -12.838 -13.745 1.00 94.44 110 ASP A N 1
ATOM 878 C CA . ASP A 1 110 ? 13.668 -11.823 -13.151 1.00 94.44 110 ASP A CA 1
ATOM 879 C C . ASP A 1 110 ? 14.331 -10.948 -14.232 1.00 94.44 110 ASP A C 1
ATOM 881 O O . ASP A 1 110 ? 14.582 -11.385 -15.359 1.00 94.44 110 ASP A O 1
ATOM 885 N N . LEU A 1 111 ? 14.659 -9.704 -13.871 1.00 94.06 111 LEU A N 1
ATOM 886 C CA . LEU A 1 111 ? 15.237 -8.734 -14.805 1.00 94.06 111 LEU A CA 1
ATOM 887 C C . LEU A 1 111 ? 16.564 -9.209 -15.421 1.00 94.06 111 LEU A C 1
ATOM 889 O O . LEU A 1 111 ? 16.838 -8.895 -16.574 1.00 94.06 111 LEU A O 1
ATOM 893 N N . ARG A 1 112 ? 17.376 -10.011 -14.710 1.00 91.69 112 ARG A N 1
ATOM 894 C CA . ARG A 1 112 ? 18.656 -10.509 -15.250 1.00 91.69 112 ARG A CA 1
ATOM 895 C C . ARG A 1 112 ? 18.426 -11.565 -16.322 1.00 91.69 112 ARG A C 1
ATOM 897 O O . ARG A 1 112 ? 19.161 -11.594 -17.309 1.00 91.69 112 ARG A O 1
ATOM 904 N N . TYR A 1 113 ? 17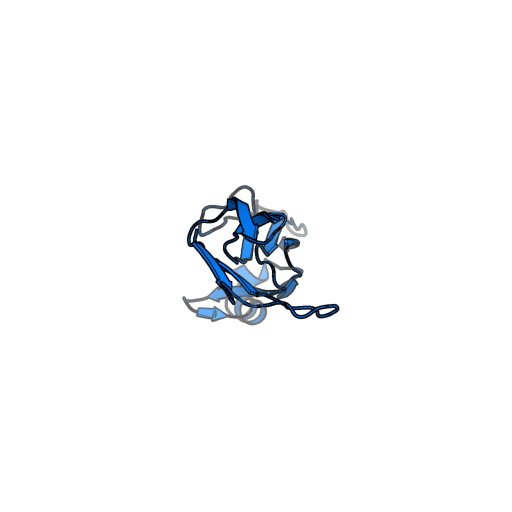.433 -12.433 -16.138 1.00 93.88 113 TYR A N 1
ATOM 905 C CA . TYR A 1 113 ? 17.017 -13.368 -17.177 1.00 93.88 113 TYR A CA 1
ATOM 906 C C . TYR A 1 113 ? 16.461 -12.621 -18.396 1.00 93.88 113 TYR A C 1
ATOM 908 O O . TYR A 1 113 ? 16.866 -12.914 -19.522 1.00 93.88 113 TYR A O 1
ATOM 916 N N . ALA A 1 114 ? 15.619 -11.606 -18.179 1.00 94.75 114 ALA A N 1
ATOM 917 C CA . ALA A 1 114 ? 15.067 -10.787 -19.257 1.00 94.75 114 ALA A CA 1
ATOM 918 C C . ALA A 1 114 ? 16.158 -10.101 -20.097 1.00 94.75 114 ALA A C 1
ATOM 920 O O . ALA A 1 114 ? 16.159 -10.253 -21.318 1.00 94.75 114 ALA A O 1
ATOM 921 N N . SER A 1 115 ? 17.157 -9.464 -19.467 1.00 92.75 115 SER A N 1
ATOM 922 C CA . SER A 1 115 ? 18.284 -8.829 -20.177 1.00 92.75 115 SER A CA 1
ATOM 923 C C . SER A 1 115 ? 19.119 -9.813 -21.009 1.00 92.75 115 SER A C 1
ATOM 925 O O . SER A 1 115 ? 19.729 -9.421 -22.001 1.00 92.75 115 SER A O 1
ATOM 927 N N . ARG A 1 116 ? 19.167 -11.102 -20.645 1.00 93.44 116 ARG A N 1
ATOM 928 C CA . ARG A 1 116 ? 19.851 -12.131 -21.453 1.00 93.44 116 ARG A CA 1
ATOM 929 C C . ARG A 1 116 ? 19.023 -12.586 -22.650 1.00 93.44 116 ARG A C 1
ATOM 931 O O . ARG A 1 116 ? 19.598 -13.032 -23.638 1.00 93.44 116 ARG A O 1
ATOM 938 N N . LYS A 1 117 ? 17.695 -12.521 -22.540 1.00 93.25 117 LYS A N 1
ATOM 939 C CA . LYS A 1 117 ? 16.759 -13.049 -23.535 1.00 93.25 117 LYS A CA 1
ATOM 940 C C . LYS A 1 117 ? 16.366 -12.007 -24.586 1.00 93.25 117 LYS A C 1
ATOM 942 O O . LYS A 1 117 ? 16.208 -12.367 -25.747 1.00 93.25 117 LYS A O 1
ATOM 947 N N . GLN A 1 118 ? 16.239 -10.738 -24.202 1.00 91.69 118 GLN A N 1
ATOM 948 C CA . GLN A 1 118 ? 15.812 -9.651 -25.085 1.00 91.69 118 GLN A CA 1
ATOM 949 C C . GLN A 1 118 ? 16.707 -8.416 -24.928 1.00 91.69 118 GLN A C 1
ATOM 951 O O . GLN A 1 118 ? 17.024 -7.995 -23.816 1.00 91.69 118 GLN A O 1
ATOM 956 N N . ALA A 1 119 ? 17.101 -7.829 -26.063 1.00 87.50 119 ALA A N 1
ATOM 957 C CA . ALA A 1 119 ? 18.007 -6.681 -26.110 1.00 87.50 119 ALA A CA 1
ATOM 958 C C . ALA A 1 119 ? 17.405 -5.417 -25.476 1.00 87.50 119 ALA A C 1
ATOM 960 O O . ALA A 1 119 ? 18.139 -4.622 -24.896 1.00 87.50 119 ALA A O 1
ATOM 961 N N . ASP A 1 120 ? 16.080 -5.254 -25.517 1.00 86.69 120 ASP A N 1
ATOM 962 C CA . ASP A 1 120 ? 15.409 -4.083 -24.942 1.00 86.69 120 ASP A CA 1
ATOM 963 C C . ASP A 1 120 ? 15.681 -3.962 -23.436 1.00 86.69 120 ASP A C 1
ATOM 965 O O . ASP A 1 120 ? 16.028 -2.886 -22.956 1.00 86.69 120 ASP A O 1
ATOM 969 N N . PHE A 1 121 ? 15.675 -5.080 -22.703 1.00 91.12 121 PHE A N 1
ATOM 970 C CA . PHE A 1 121 ? 16.007 -5.130 -21.273 1.00 91.12 121 PHE A CA 1
ATOM 971 C C . PHE A 1 121 ? 17.497 -4.912 -20.963 1.00 91.12 121 PHE A C 1
ATOM 973 O O . PHE A 1 121 ? 17.867 -4.861 -19.791 1.00 91.12 121 PHE A O 1
ATOM 980 N N . GLN A 1 122 ? 18.376 -4.822 -21.966 1.00 89.94 122 GLN A N 1
ATOM 981 C CA . GLN A 1 122 ? 19.789 -4.469 -21.763 1.00 89.94 122 GLN A CA 1
ATOM 982 C C . GLN A 1 122 ? 19.997 -2.954 -21.699 1.00 89.94 122 GLN A C 1
ATOM 984 O O . GLN A 1 122 ? 20.991 -2.502 -21.135 1.00 89.94 122 GLN A O 1
ATOM 989 N N . ASN A 1 123 ? 19.059 -2.181 -22.254 1.00 89.00 123 ASN A N 1
ATOM 990 C CA . ASN A 1 123 ? 19.128 -0.721 -22.294 1.00 89.00 123 ASN A CA 1
ATOM 991 C C . ASN A 1 123 ? 18.514 -0.055 -21.057 1.00 89.00 123 ASN A C 1
ATOM 993 O O . ASN A 1 123 ? 18.624 1.159 -20.926 1.00 89.00 123 ASN A O 1
ATOM 997 N N . PHE A 1 124 ? 17.889 -0.835 -20.170 1.00 90.94 124 PHE A N 1
ATOM 998 C CA . PHE A 1 124 ? 17.258 -0.347 -18.950 1.00 90.94 124 PHE A CA 1
ATOM 999 C C . PHE A 1 124 ? 17.867 -0.995 -17.711 1.00 90.94 124 PHE A C 1
ATOM 1001 O O . PHE A 1 124 ? 18.191 -2.183 -17.686 1.00 90.94 124 PHE A O 1
ATOM 1008 N N . SER A 1 125 ? 17.956 -0.218 -16.640 1.00 92.06 125 SER A N 1
ATOM 1009 C CA . SER A 1 125 ? 18.387 -0.668 -15.323 1.00 92.06 125 SER A CA 1
ATOM 1010 C C . SER A 1 125 ? 17.468 -0.120 -14.237 1.00 92.06 125 SER A C 1
ATOM 1012 O O . SER A 1 125 ? 17.028 1.025 -14.286 1.00 92.06 125 SER A O 1
ATOM 1014 N N . VAL A 1 126 ? 17.174 -0.948 -13.235 1.00 94.69 126 VAL A N 1
ATOM 1015 C CA . VAL A 1 126 ? 16.323 -0.579 -12.097 1.00 94.69 126 VAL A CA 1
ATOM 1016 C C . VAL A 1 126 ? 17.153 -0.694 -10.825 1.00 94.69 126 VAL A C 1
ATOM 1018 O O . VAL A 1 126 ? 17.640 -1.776 -10.500 1.00 94.69 126 VAL A O 1
ATOM 1021 N N . LYS A 1 127 ? 17.339 0.412 -10.091 1.00 91.00 127 LYS A N 1
ATOM 1022 C CA . LYS A 1 127 ? 18.274 0.441 -8.945 1.00 91.00 127 LYS A CA 1
ATOM 1023 C C . LYS A 1 127 ? 17.802 -0.347 -7.718 1.00 91.00 127 LYS A C 1
ATOM 1025 O O . LYS A 1 127 ? 18.631 -0.746 -6.905 1.00 91.00 127 LYS A O 1
ATOM 1030 N N . GLN A 1 128 ? 16.497 -0.568 -7.562 1.00 89.50 128 GLN A N 1
ATOM 1031 C CA . GLN A 1 128 ? 15.916 -1.305 -6.435 1.00 89.50 128 GLN A CA 1
ATOM 1032 C C . GLN A 1 128 ? 14.851 -2.272 -6.938 1.00 89.50 128 GLN A C 1
ATOM 1034 O O . GLN A 1 128 ? 13.696 -1.901 -7.123 1.00 89.50 128 GLN A O 1
ATOM 1039 N N . VAL A 1 129 ? 15.263 -3.512 -7.190 1.00 93.62 129 VAL A N 1
ATOM 1040 C CA . VAL A 1 129 ? 14.391 -4.541 -7.771 1.00 93.62 129 VAL A CA 1
ATOM 1041 C C . VAL A 1 129 ? 13.541 -5.255 -6.725 1.00 93.62 129 VAL A C 1
ATOM 1043 O O . VAL A 1 129 ? 12.543 -5.863 -7.078 1.00 93.62 129 VAL A O 1
ATOM 1046 N N . GLU A 1 130 ? 13.903 -5.184 -5.446 1.00 95.19 130 GLU A N 1
ATOM 1047 C CA . GLU A 1 130 ? 13.157 -5.813 -4.357 1.00 95.19 130 GLU A CA 1
ATOM 1048 C C . GLU A 1 130 ? 13.391 -5.108 -3.019 1.00 95.19 130 GLU A C 1
ATOM 1050 O O . GLU A 1 130 ? 14.377 -4.389 -2.828 1.00 95.19 130 GLU A O 1
ATOM 1055 N N . GLY A 1 131 ? 12.485 -5.328 -2.068 1.00 95.12 131 GLY A N 1
ATOM 1056 C CA . GLY A 1 131 ? 12.676 -4.871 -0.698 1.00 95.12 131 GLY A CA 1
ATOM 1057 C C . GLY A 1 131 ? 11.464 -5.065 0.206 1.00 95.12 131 GLY A C 1
ATOM 1058 O O . GLY A 1 131 ? 10.342 -5.281 -0.246 1.00 95.12 131 GLY A O 1
ATOM 1059 N N . ILE A 1 132 ? 11.702 -4.949 1.512 1.00 95.56 132 ILE A N 1
ATOM 1060 C CA . ILE A 1 132 ? 10.660 -4.937 2.550 1.00 95.56 132 ILE A CA 1
ATOM 1061 C C . ILE A 1 132 ? 10.177 -3.508 2.728 1.00 95.56 132 ILE A C 1
ATOM 1063 O O . ILE A 1 132 ? 11.017 -2.658 2.972 1.00 95.56 132 ILE A O 1
ATOM 1067 N N . MET A 1 133 ? 8.878 -3.243 2.661 1.00 96.62 133 MET A N 1
ATOM 1068 C CA . MET A 1 133 ? 8.280 -1.937 2.937 1.00 96.62 133 MET A CA 1
ATOM 1069 C C . MET A 1 133 ? 7.490 -1.957 4.238 1.00 96.62 133 MET A C 1
ATOM 1071 O O . MET A 1 133 ? 6.607 -2.792 4.423 1.00 96.62 133 MET A O 1
ATOM 1075 N N . GLU A 1 134 ? 7.747 -0.988 5.103 1.00 97.81 134 GLU A N 1
ATOM 1076 C CA . GLU A 1 134 ? 6.977 -0.759 6.315 1.00 97.81 134 GLU A CA 1
ATOM 1077 C C . GLU A 1 134 ? 5.540 -0.325 6.005 1.00 97.81 134 GLU A C 1
ATOM 1079 O O . GLU A 1 134 ? 5.172 0.041 4.878 1.00 97.81 134 GLU A O 1
ATOM 1084 N N . LYS A 1 135 ? 4.689 -0.377 7.034 1.00 96.19 135 LYS A N 1
ATOM 1085 C CA . LYS A 1 135 ? 3.301 0.087 6.932 1.00 96.19 135 LYS A CA 1
ATOM 1086 C C . LYS A 1 135 ? 3.258 1.541 6.455 1.00 96.19 135 LYS A C 1
ATOM 1088 O O . LYS A 1 135 ? 3.946 2.403 7.001 1.00 96.19 135 LYS A O 1
ATOM 1093 N N . PHE A 1 136 ? 2.422 1.820 5.459 1.00 95.06 136 PHE A N 1
ATOM 1094 C CA . PHE A 1 136 ? 2.248 3.164 4.887 1.00 95.06 136 PHE A CA 1
ATOM 1095 C C . PHE A 1 136 ? 3.512 3.798 4.269 1.00 95.06 136 PHE A C 1
ATOM 1097 O O . PHE A 1 136 ? 3.488 4.986 3.935 1.00 95.06 136 PHE A O 1
ATOM 1104 N N . GLU A 1 137 ? 4.592 3.030 4.079 1.00 96.88 137 GLU A N 1
ATOM 1105 C CA . GLU A 1 137 ? 5.837 3.507 3.473 1.00 96.88 137 GLU A CA 1
ATOM 1106 C C . GLU A 1 137 ? 5.657 3.783 1.972 1.00 96.88 137 GLU A C 1
ATOM 1108 O O . GLU A 1 137 ? 4.865 3.141 1.274 1.00 96.88 137 GLU A O 1
ATOM 1113 N N . SER A 1 138 ? 6.415 4.755 1.466 1.00 96.38 138 SER A N 1
ATOM 1114 C CA . SER A 1 138 ? 6.603 4.989 0.035 1.00 96.38 138 SER A CA 1
ATOM 1115 C C . SER A 1 138 ? 8.088 4.918 -0.304 1.00 96.38 138 SER A C 1
ATOM 1117 O O . SER A 1 138 ? 8.909 5.454 0.437 1.00 96.38 138 SER A O 1
ATOM 1119 N N . ARG A 1 139 ? 8.425 4.283 -1.426 1.00 95.50 139 ARG A N 1
ATOM 1120 C CA . ARG A 1 139 ? 9.795 4.161 -1.931 1.00 95.50 139 ARG A CA 1
ATOM 1121 C C . ARG A 1 139 ? 9.912 4.711 -3.330 1.00 95.50 139 ARG A C 1
ATOM 1123 O O . ARG A 1 139 ? 9.071 4.421 -4.173 1.00 95.50 139 ARG A O 1
ATOM 1130 N N . ILE A 1 140 ? 10.970 5.481 -3.555 1.00 95.44 140 ILE A N 1
ATOM 1131 C CA . ILE A 1 140 ? 11.345 5.966 -4.880 1.00 95.44 140 ILE A CA 1
ATOM 1132 C C . ILE A 1 140 ? 12.142 4.867 -5.567 1.00 95.44 140 ILE A C 1
ATOM 1134 O O . ILE A 1 140 ? 13.149 4.406 -5.035 1.00 95.44 140 ILE A O 1
ATOM 1138 N N . VAL A 1 141 ? 11.697 4.488 -6.756 1.00 95.12 141 VAL A N 1
ATOM 1139 C CA . VAL A 1 141 ? 12.421 3.593 -7.648 1.00 95.12 141 VAL A CA 1
ATOM 1140 C C . VAL A 1 141 ? 12.881 4.395 -8.852 1.00 95.12 141 VAL A C 1
ATOM 1142 O O . VAL A 1 141 ? 12.097 5.108 -9.480 1.00 95.12 141 VAL A O 1
ATOM 1145 N N . GLU A 1 142 ? 14.170 4.279 -9.148 1.00 95.69 142 GLU A N 1
ATOM 1146 C CA . GLU A 1 142 ? 14.799 4.872 -10.321 1.00 95.69 142 GLU A CA 1
ATOM 1147 C C . GLU A 1 142 ? 14.968 3.810 -11.403 1.00 95.69 142 GLU A C 1
ATOM 1149 O O . GLU A 1 142 ? 15.501 2.724 -11.141 1.00 95.69 142 GLU A O 1
ATOM 1154 N N . VAL A 1 143 ? 14.524 4.165 -12.605 1.00 94.69 143 VAL A N 1
ATOM 1155 C CA . VAL A 1 143 ? 14.775 3.436 -13.845 1.00 94.69 143 VAL A CA 1
ATOM 1156 C C . VAL A 1 143 ? 15.643 4.323 -14.722 1.00 94.69 143 VAL A C 1
ATOM 1158 O O . VAL A 1 143 ? 15.290 5.482 -14.950 1.00 94.69 143 VAL A O 1
ATOM 1161 N N . THR A 1 144 ? 16.764 3.787 -15.182 1.00 93.00 144 THR A N 1
ATOM 1162 C CA . THR A 1 144 ? 17.705 4.449 -16.092 1.00 93.00 144 THR A CA 1
ATOM 1163 C C . THR A 1 144 ? 17.779 3.680 -17.390 1.00 93.00 144 THR A C 1
ATOM 1165 O O . THR A 1 144 ? 17.936 2.443 -17.285 1.00 93.00 144 THR A O 1
#

Organism: Photinus pyralis (NCBI:txid7054)

Secondary structure (DSSP, 8-state):
-EEEEESSS--PPTT-----EEEEE-SS-EEEEEEEEE-SSS-EEEEEEEEE----EEEE-TTB-SS-B----PPPPTT----EEEEEEE-SSS-EEEE--EEETTEEE-HHHHHHH-SGGGS--BS--EEEE-TT-EEEEEE-

pLDDT: mean 91.49, std 3.93, range [69.69, 97.81]

Foldseek 3Di:
DDKDKPPPDDDADPPGDDDIDIDDDDPDWAKDKDWDWDDDPDIDIDIDIDTDFDWDKDKADPQDDPPDGDDDDDDDDPPDDDKDKIKIWTQDQAKDKDFAFDQDPNDTHHLVVVVVVDVVSVNKDKPDGMDIAGHGDMDMIMMD

Radius of gyration: 25.03 Å; chains: 1; bounding box: 52×26×71 Å

Sequence (144 aa):
MEFIVEPAKGIIQPKSTTYFRVECLSTTEGQFSKEFWIKCETPLRVGMVGKIIRPQLQVIHENALRHFTFIDFPKTYVGTSTSKLFLIKNFSSLPGIYCILAEVDDTIVDLRYASRKQADFQNFSVKQVEGIMEKFESRIVEVT

=== Feature glossary ===
A reading guide for the features in this record.

Start from the sequence.

  · This is the polypeptide sequence — one letter per residue, N-te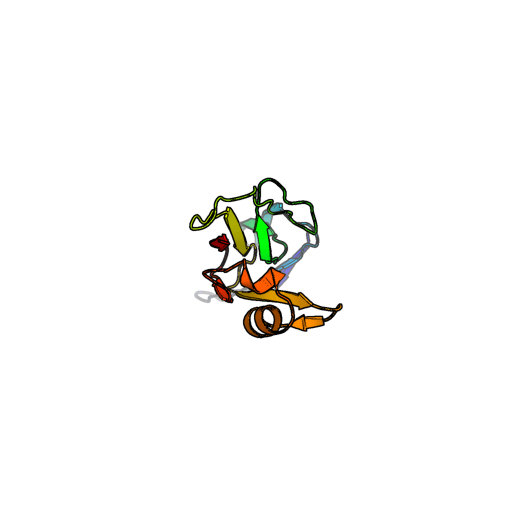rminus first. Length ranges from a few dozen residues for small domains to over a thousand for large multi-domain proteins.

Fold it, and you get atomic coordinates and the backbone conformation that goes with them.

  · Structure coordinates are given as an mmCIF _atom_site loop: one row per atom with element, residue name, chain id, sequence number, and x/y/z position in Å. Only the four main-chain atoms per residue are included here; side chains are omitted to keep the record compact.

  · Backbone dihedral angles. Every residue except chain termini has a φ (preceding-C → N → Cα → C) and a ψ (N → Cα → C → next-N). They are reported in degrees following the IUPAC sign convention. Secondary structure is essentially a statement about which (φ, ψ) basin each residue occupies.

  · The SS8 string is DSSP's per-residue secondary-structure call. α-helix (H) means an i→i+4 H-bond ladder; β-strand (E) means the residue participates in a β-sheet; 3₁₀ (G) and π (I) are tighter and wider helices; T/S are turns/bends; '-' is loop.

  · SS3 is a coarse helix/strand/coil call (letters a/b/c) made by the P-SEA algorithm from inter-Cα distances and dihedrals. It is less detailed than DSSP but needs only Cα positions.

Summarize the fold with a handful of shape descriptors and a per-residue structural alphabet.

  · Radius of gyration (Rg) is the root-mean-square distance of Cα atoms from their centroid — a single number for overall size and compactness. A globular domain of N residues has Rg ≈ 2.2·N^0.38 Å; an extended or disordered chain has a much larger Rg. The Cα contact count is the number of residue pairs whose Cα atoms are within 8 Å and are more than four positions apart in sequence — a standard proxy for tertiary packing density. The bounding box is the smallest axis-aligned box enclosing all Cα atoms.

  · The Foldseek 3Di string encodes local tertiary geometry as a 20-letter alphabet — one character per residue — derived from the relative positions of nearby Cα atoms. Unlike the amino-acid sequence, 3Di is a direct function of the 3D structure, so two proteins with the same fold have similar 3Di strings even at low sequence identity.

  · Solvent-accessible surface area (SASA) is the area in Å² traced out by the centre of a 1.4 Å probe sphere (a water molecule) rolled over the protein's van der Waals surface (Shrake–Rupley / Lee–Richards construction). Buried residues have near-zero SASA; fully exposed residues can exceed 200 Å². The total SASA scales roughly with the number of surface residues.

Ask how reliable the model is.

  · pLDDT (predicted Local Distance Difference Test) is AlphaFold's per-residue confidence score, ranging from 0 to 100. Values above 90 indicate high confidence (typically well-packed cores); 70–90 is confident; 50–70 low confidence; below 50 usually means the region is disordered or the prediction is unreliable there. AlphaFold stores pLDDT in the mmCIF B-factor column.

  · B-factor (Debye–Waller factor) reflects atomic displacement in the crystal lattice. It is an experimental observable (units Å²), not a prediction; low values mean the atom is pinned down, high values mean it moves or is heterogeneous across the crystal.

  · Predicted Aligned Error (PAE) is an AlphaFold confidence matrix: entry (i, j) is the expected error in the position of residue j, in ångströms, when the prediction is superimposed on the true structure at residue i. Low PAE within a block of residues means that block is internally rigid and well-predicted; high PAE between two blocks means their relative placement is uncertain even if each block individually is confident.

Place it in context: what it resembles, what it is annotated as, and how it looks.

  · Nearest PDB neighbors are the top structural matches found by Foldseek when searching this structure against the entire Protein Data Bank. Each hit reports a TM-score (0 to 1; >0.5 almost always implies the same fold) and an E-value. These are *structural* homologs — they may share no detectable sequence similarity.

  · Functional annotations link the protein to curated databases. InterPro entries identify conserved domains and families by matching the sequence against member-database signatures (Pfam, PROSITE, CDD, …). Gene Ontology (GO) terms describe molecular function, biological process, and cellular component in a controlled vocabulary. CATH places the structure in a hierarchical fold classification (Class/Architecture/Topology/Homologous-superfamily). The organism is the source species.

  · Three diagno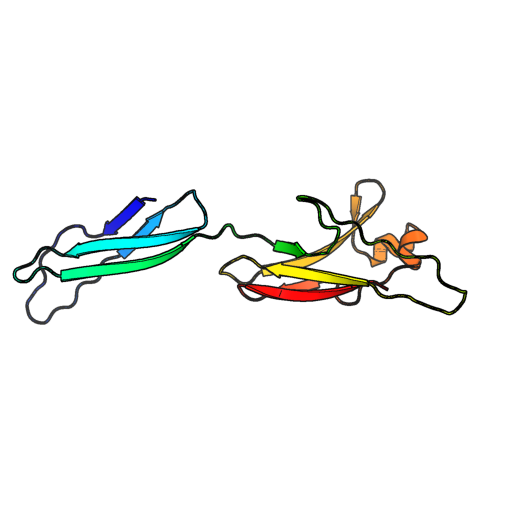stic plots accompany the record. The Cα contact map visualizes the tertiary structure as a 2D adjacency matrix (8 Å cutoff, sequence-local contacts suppressed). The Ramachandran plot shows the distribution of backbone (φ, ψ) torsions, with points in the α and β basins reflecting secondary structure content. The PAE plot shows AlphaFold's inter-residue confidence as a color matrix.

  · Six rendered views show the 3D structure from the faces of a cube — i.e. along ±x, ±y, ±z. Rendering representation is drawn randomly per protein from cartoon (secondary-structure ribbons), sticks (backbone bonds), or molecular surface; coloring is either N→C rainbow (blue at the N-terminus through red at the C-terminus) or one color per chain.